Protein AF-I4EEL2-F1 (afdb_monomer)

Organism: NCBI:txid1129897

Secondary structure (DSSP, 8-state):
-PPTT------TTS--EEEEEEEEE-SSS-EEEEEEEEEEEETTEEEEEEEEEEEEEEE-SSEEEEEEEEEEEEE-SS-EEEEEEEEEEEEE---

Nearest PDB structures (foldseek):
  3e99-assembly1_A  TM=8.523E-01  e=1.163E+00  Burkholderia mallei ATCC 23344
  4u8u-assembly1_N  TM=6.399E-01  e=6.122E-01  Glossoscolex paulistus
  4v93-assembly1_C2  TM=5.560E-01  e=5.501E-01  Lumbricus terrestris
  4v93-assembly1_C1  TM=5.253E-01  e=7.998E-01  Lumbricus terrestris
  8uej-assembly1_IN  TM=3.357E-01  e=5.214E-01  Caulobacter phage phiCb5

Radius of gyration: 14.69 Å; Cα contacts (8 Å, |Δi|>4): 189; chains: 1; bounding box: 34×30×38 Å

Foldseek 3Di:
DPDPDPDPPQPPPKDWDWPDFDWDDPPLRDIDGQKTWIWTDDPQKIKIKIWHDWDWPDDDNQKTKTKTKIKIWMGRPPDIDIDIDIDIDMDGRDD

pLDDT: mean 79.25, std 17.38, range [25.98, 94.62]

Solvent-ac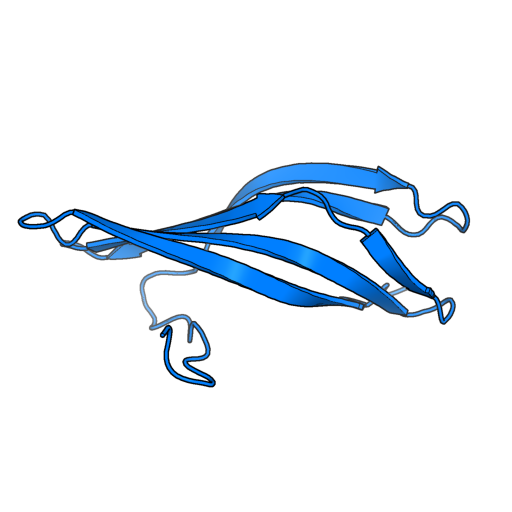cessible surface area (backbone atoms only — not comparable to full-atom values): 5654 Å² total; per-residue (Å²): 130,86,71,88,80,76,70,86,68,65,56,83,89,44,61,73,38,80,77,44,76,40,78,36,79,71,83,77,86,48,72,46,65,45,30,36,32,37,39,32,61,54,102,56,34,43,38,39,39,40,40,36,75,54,41,81,77,47,76,70,87,52,37,39,32,29,40,23,40,35,39,40,38,40,32,54,88,83,50,81,46,77,48,74,54,74,46,80,48,75,48,76,60,85,129

Structure (mmCIF, N/CA/C/O backbone):
data_AF-I4EEL2-F1
#
_entry.id   AF-I4EEL2-F1
#
loop_
_atom_site.group_PDB
_atom_site.id
_atom_site.type_symbol
_atom_site.label_atom_id
_atom_site.label_alt_id
_atom_site.label_comp_id
_atom_site.label_asym_id
_atom_site.label_entity_id
_atom_site.label_seq_id
_atom_site.pdbx_PDB_ins_code
_atom_site.Cartn_x
_atom_site.Cartn_y
_atom_site.Cartn_z
_atom_site.occupancy
_atom_site.B_iso_or_equiv
_atom_site.auth_seq_id
_atom_site.auth_comp_id
_atom_site.auth_asym_id
_atom_site.auth_atom_id
_atom_site.pdbx_PDB_model_num
ATOM 1 N N . MET A 1 1 ? -2.947 19.196 8.332 1.00 25.98 1 MET A N 1
ATOM 2 C CA . MET A 1 1 ? -1.549 18.923 7.938 1.00 25.98 1 MET A CA 1
ATOM 3 C C . MET A 1 1 ? -1.127 17.659 8.674 1.00 25.98 1 MET A C 1
ATOM 5 O O 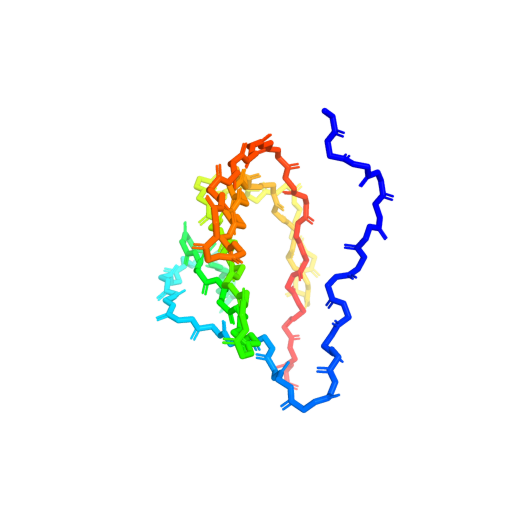. MET A 1 1 ? -0.985 17.718 9.887 1.00 25.98 1 MET A O 1
ATOM 9 N N . LEU A 1 2 ? -1.074 16.501 8.002 1.00 31.55 2 LEU A N 1
ATOM 10 C CA . LEU A 1 2 ? -0.621 15.261 8.646 1.00 31.55 2 LEU A CA 1
ATOM 11 C C . LEU A 1 2 ? 0.843 15.466 9.056 1.00 31.55 2 LEU A C 1
ATOM 13 O O . LEU A 1 2 ? 1.676 15.830 8.226 1.00 31.55 2 LEU A O 1
ATOM 17 N N . ALA A 1 3 ? 1.115 15.355 10.356 1.00 29.72 3 ALA A N 1
ATOM 18 C CA . ALA A 1 3 ? 2.429 15.590 10.931 1.00 29.72 3 ALA A CA 1
ATOM 19 C C . ALA A 1 3 ? 3.482 14.704 10.248 1.00 29.72 3 ALA A C 1
ATOM 21 O O . ALA A 1 3 ? 3.251 13.523 9.984 1.00 29.72 3 ALA A O 1
ATOM 22 N N . ARG A 1 4 ? 4.641 15.303 9.958 1.00 35.88 4 ARG A N 1
ATOM 23 C CA . ARG A 1 4 ? 5.828 14.620 9.440 1.00 35.88 4 ARG A CA 1
ATOM 24 C C . ARG A 1 4 ? 6.112 13.364 10.277 1.00 35.88 4 ARG A C 1
ATOM 26 O O . ARG A 1 4 ? 6.385 13.478 11.464 1.00 35.88 4 ARG A O 1
ATOM 33 N N . GLY A 1 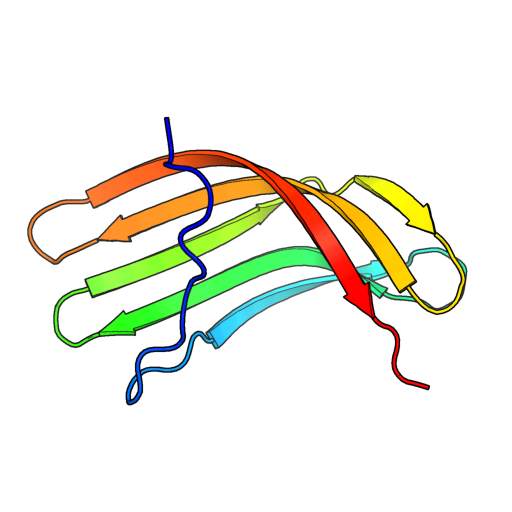5 ? 6.126 12.197 9.637 1.00 29.81 5 GLY A N 1
ATOM 34 C CA . GLY A 1 5 ? 6.954 11.077 10.090 1.00 29.81 5 GLY A CA 1
ATOM 35 C C . GLY A 1 5 ? 6.411 10.157 11.183 1.00 29.81 5 GLY A C 1
ATOM 36 O O . GLY A 1 5 ? 7.219 9.457 11.790 1.00 29.81 5 GLY A O 1
ATOM 37 N N . ASN A 1 6 ? 5.096 10.054 11.400 1.00 30.08 6 ASN A N 1
ATOM 38 C CA . ASN A 1 6 ? 4.582 8.893 12.133 1.00 30.08 6 ASN A CA 1
ATOM 39 C C . ASN A 1 6 ? 4.739 7.654 11.243 1.00 30.08 6 ASN A C 1
ATOM 41 O O . ASN A 1 6 ? 3.880 7.342 10.421 1.00 30.08 6 ASN A O 1
ATOM 45 N N . ARG A 1 7 ? 5.881 6.968 11.386 1.00 40.56 7 ARG A N 1
ATOM 46 C CA . ARG A 1 7 ? 6.026 5.573 10.969 1.00 40.56 7 ARG A CA 1
ATOM 47 C C . ARG A 1 7 ? 4.816 4.835 11.525 1.00 40.56 7 ARG A C 1
ATOM 49 O O . ARG A 1 7 ? 4.589 4.886 12.734 1.00 40.56 7 ARG A O 1
ATOM 56 N N . ILE A 1 8 ? 4.053 4.160 10.672 1.00 46.72 8 ILE A N 1
ATOM 57 C CA . ILE A 1 8 ? 3.082 3.174 11.143 1.00 46.72 8 ILE A CA 1
ATOM 58 C C . ILE A 1 8 ? 3.922 1.997 11.621 1.00 46.72 8 ILE A C 1
ATOM 60 O O . ILE A 1 8 ? 4.250 1.074 10.884 1.00 46.72 8 ILE A O 1
ATOM 64 N N . LEU A 1 9 ? 4.408 2.149 12.849 1.00 45.19 9 LEU A N 1
ATOM 65 C CA . LEU A 1 9 ? 5.008 1.100 13.636 1.00 45.19 9 LEU A CA 1
ATOM 66 C C . LEU A 1 9 ? 3.891 0.092 13.867 1.00 45.19 9 LEU A C 1
ATOM 68 O O . LEU A 1 9 ? 2.868 0.419 14.464 1.00 45.19 9 LEU A O 1
ATOM 72 N N . THR A 1 10 ? 4.084 -1.118 13.356 1.00 47.25 10 THR A N 1
ATOM 73 C CA . THR A 1 10 ? 3.341 -2.300 13.777 1.00 47.25 10 THR A CA 1
ATOM 74 C C . THR A 1 10 ? 3.497 -2.423 15.290 1.00 47.25 10 THR A C 1
ATOM 76 O O . THR A 1 10 ? 4.519 -2.908 15.779 1.00 47.25 10 THR A O 1
ATOM 79 N N . VAL A 1 11 ? 2.529 -1.913 16.049 1.00 49.34 11 VAL A N 1
ATOM 80 C CA . VAL A 1 11 ? 2.464 -2.158 17.487 1.00 49.34 11 VAL A CA 1
ATOM 81 C C . VAL A 1 11 ? 1.928 -3.575 17.639 1.00 49.34 11 VAL A C 1
ATOM 83 O O . VAL A 1 11 ? 0.758 -3.844 17.376 1.00 49.34 11 VAL A O 1
ATOM 86 N N . ASN A 1 12 ? 2.824 -4.494 17.992 1.00 53.19 12 ASN A N 1
ATOM 87 C CA . ASN A 1 12 ? 2.491 -5.859 18.388 1.00 53.19 12 ASN A CA 1
ATOM 88 C C . ASN A 1 12 ? 1.414 -5.782 19.498 1.00 53.19 12 ASN A C 1
ATOM 90 O O . ASN A 1 12 ? 1.650 -5.053 20.466 1.00 53.19 12 ASN A O 1
ATOM 94 N N . PRO A 1 13 ? 0.243 -6.443 19.380 1.00 58.28 13 PRO A N 1
ATOM 95 C CA . PRO A 1 13 ? -0.022 -7.655 18.597 1.00 58.28 13 PRO A CA 1
ATOM 96 C C . PRO A 1 13 ? -0.715 -7.480 17.235 1.00 58.28 13 PRO A C 1
ATOM 98 O O . PRO A 1 13 ? -0.904 -8.483 16.550 1.00 58.28 13 PRO A O 1
ATOM 101 N N . THR A 1 14 ? -1.090 -6.271 16.807 1.00 67.50 14 THR A N 1
ATOM 102 C CA . THR A 1 14 ? -1.846 -6.122 15.552 1.00 67.50 14 THR A CA 1
ATOM 103 C C . THR A 1 14 ? -0.936 -5.735 14.380 1.00 67.50 14 THR A C 1
ATOM 105 O O . THR A 1 14 ? -0.486 -4.583 14.311 1.00 67.50 14 THR A O 1
ATOM 108 N N . PRO A 1 15 ? -0.701 -6.636 13.407 1.00 70.44 15 PRO A N 1
ATOM 109 C CA . PRO A 1 15 ? 0.051 -6.305 12.206 1.00 70.44 15 PRO A CA 1
ATOM 110 C C . PRO A 1 15 ? -0.749 -5.389 11.270 1.00 70.44 15 PRO A C 1
ATOM 112 O O . PRO A 1 15 ? -1.973 -5.461 11.178 1.00 70.44 15 PRO A O 1
ATOM 115 N N . LEU A 1 16 ? -0.033 -4.538 10.536 1.00 80.12 16 LEU A N 1
ATOM 116 C CA . LEU A 1 16 ? -0.567 -3.876 9.349 1.00 80.12 16 LEU A CA 1
ATOM 117 C C . LEU A 1 16 ? -0.699 -4.931 8.243 1.00 80.12 16 LEU A C 1
ATOM 119 O O . LEU A 1 16 ? 0.268 -5.635 7.949 1.00 80.12 16 LEU A O 1
ATOM 123 N N . THR A 1 17 ? -1.878 -5.050 7.643 1.00 83.50 17 THR A N 1
ATOM 124 C CA . THR A 1 17 ? -2.179 -6.048 6.608 1.00 83.50 17 THR A CA 1
ATOM 125 C C . THR A 1 17 ? -2.419 -5.378 5.264 1.00 83.50 17 THR A C 1
ATOM 127 O O . THR A 1 17 ? -2.957 -4.277 5.210 1.00 83.50 17 THR A O 1
ATOM 130 N N . VAL A 1 18 ? -2.017 -6.029 4.172 1.00 86.00 18 VAL A N 1
ATOM 131 C CA . VAL A 1 18 ? -2.400 -5.609 2.817 1.00 86.00 18 VAL A CA 1
ATOM 132 C C . VAL A 1 18 ? -3.751 -6.246 2.514 1.00 86.00 18 VAL A C 1
ATOM 134 O O . VAL A 1 18 ? -3.829 -7.466 2.378 1.00 86.00 18 VAL A O 1
ATOM 137 N N . SER A 1 19 ? -4.809 -5.447 2.431 1.00 84.50 19 SER A N 1
ATOM 138 C CA . SER A 1 19 ? -6.171 -5.944 2.193 1.00 84.50 19 SER A CA 1
ATOM 139 C C . SER A 1 19 ? -6.556 -5.949 0.718 1.00 84.50 19 SER A C 1
ATOM 141 O O . SER A 1 19 ? -7.379 -6.759 0.294 1.00 84.50 19 SER A O 1
ATOM 143 N N . ALA A 1 20 ? -5.926 -5.093 -0.087 1.00 82.12 20 ALA A N 1
ATOM 144 C CA . ALA A 1 20 ? -6.064 -5.105 -1.534 1.00 82.12 20 ALA A CA 1
ATOM 145 C C . ALA A 1 20 ? -4.780 -4.619 -2.204 1.00 82.12 20 ALA A C 1
ATOM 147 O O . ALA A 1 20 ? -4.161 -3.652 -1.762 1.00 82.12 20 ALA A O 1
ATOM 148 N N . ILE A 1 21 ? -4.411 -5.254 -3.315 1.00 87.81 21 ILE A N 1
ATOM 149 C CA . ILE A 1 21 ? -3.346 -4.778 -4.193 1.00 87.81 21 ILE A CA 1
ATOM 150 C C . ILE A 1 21 ? -3.707 -5.062 -5.649 1.00 87.81 21 ILE A C 1
ATOM 152 O O . ILE A 1 21 ? -4.166 -6.149 -5.995 1.00 87.81 21 ILE A O 1
ATOM 156 N N . GLN A 1 22 ? -3.499 -4.070 -6.508 1.00 89.12 22 GLN A N 1
ATOM 157 C CA . GLN A 1 22 ? -3.531 -4.229 -7.954 1.00 89.12 22 GLN A CA 1
ATOM 158 C C . GLN A 1 22 ? -2.167 -3.836 -8.498 1.00 89.12 22 GLN A C 1
ATOM 160 O O . GLN A 1 22 ? -1.823 -2.657 -8.488 1.00 89.12 22 GLN A O 1
ATOM 165 N N . ASP A 1 23 ? -1.406 -4.795 -9.009 1.00 86.06 23 ASP A N 1
ATOM 166 C CA . ASP A 1 23 ? -0.085 -4.521 -9.569 1.00 86.06 23 ASP A CA 1
ATOM 167 C C . ASP A 1 23 ? -0.151 -3.836 -10.941 1.00 86.06 23 ASP A C 1
ATOM 169 O O . ASP A 1 23 ? -1.045 -4.076 -11.756 1.00 86.06 23 ASP A O 1
ATOM 173 N N . ARG A 1 24 ? 0.872 -3.030 -11.229 1.00 83.56 24 ARG A N 1
ATOM 174 C CA . ARG A 1 24 ? 1.207 -2.487 -12.547 1.00 83.56 24 ARG A CA 1
ATOM 175 C C . ARG A 1 24 ? 2.615 -2.917 -12.938 1.00 83.56 24 ARG A C 1
ATOM 177 O O . ARG A 1 24 ? 3.514 -2.986 -12.102 1.00 83.56 24 ARG A O 1
ATOM 184 N N . ALA A 1 25 ? 2.808 -3.193 -14.223 1.00 84.44 25 ALA A N 1
ATOM 185 C CA . ALA A 1 25 ? 4.124 -3.491 -14.772 1.00 84.44 25 ALA A CA 1
ATOM 186 C C . ALA A 1 25 ? 4.915 -2.194 -15.005 1.00 84.44 25 ALA A C 1
ATOM 188 O O . ALA A 1 25 ? 4.387 -1.244 -15.579 1.00 84.44 25 ALA A O 1
ATOM 189 N N . ALA A 1 26 ? 6.188 -2.177 -14.607 1.00 79.31 26 ALA A N 1
ATOM 190 C CA . ALA A 1 26 ? 7.114 -1.067 -14.854 1.00 79.31 26 ALA A CA 1
ATOM 191 C C . ALA A 1 26 ? 7.953 -1.234 -16.142 1.00 79.31 26 ALA A C 1
ATOM 193 O O . ALA A 1 26 ? 8.854 -0.440 -16.402 1.00 79.31 26 ALA A O 1
ATOM 194 N N . GLY A 1 27 ? 7.681 -2.269 -16.946 1.00 75.81 27 GLY A N 1
ATOM 195 C CA . GLY A 1 27 ? 8.333 -2.528 -18.240 1.00 75.81 27 GLY A CA 1
ATOM 196 C C . GLY A 1 27 ? 9.659 -3.303 -18.182 1.00 75.81 27 GLY A C 1
ATOM 197 O O . GLY A 1 27 ? 10.051 -3.891 -19.180 1.00 75.81 27 GLY A O 1
ATOM 198 N N . ASN A 1 28 ? 10.315 -3.384 -17.025 1.00 71.19 28 ASN A N 1
ATOM 199 C CA . ASN A 1 28 ? 11.597 -4.078 -16.803 1.00 71.19 28 ASN A CA 1
ATOM 200 C C . ASN A 1 28 ? 11.453 -5.383 -15.989 1.00 71.19 28 ASN A C 1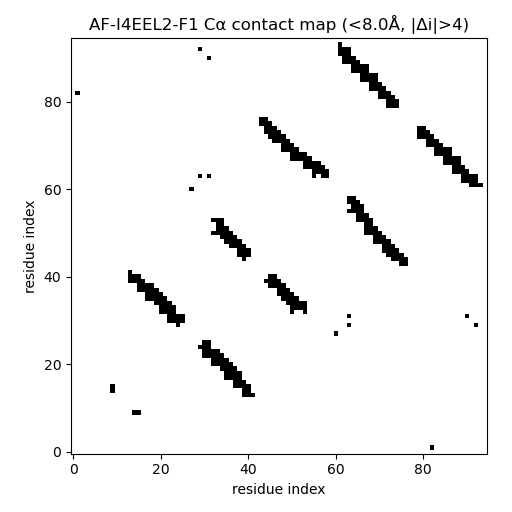
ATOM 202 O O . ASN A 1 28 ? 12.390 -5.806 -15.320 1.00 71.19 28 ASN A O 1
ATOM 206 N N . GLY A 1 29 ? 10.258 -5.977 -15.968 1.00 73.88 29 GLY A N 1
ATOM 207 C CA . GLY A 1 29 ? 9.931 -7.115 -15.099 1.00 73.88 29 GLY A CA 1
ATOM 208 C C . GLY A 1 29 ? 9.576 -6.732 -13.654 1.00 73.88 29 GLY A C 1
ATOM 209 O O . GLY A 1 29 ? 8.950 -7.530 -12.961 1.00 73.88 29 GLY A O 1
ATOM 210 N N . THR A 1 30 ? 9.868 -5.503 -13.210 1.00 76.50 30 THR A N 1
ATOM 211 C CA . THR A 1 30 ? 9.436 -5.005 -11.897 1.00 76.50 30 THR A CA 1
ATOM 212 C C . THR A 1 30 ? 7.933 -4.711 -11.894 1.00 76.50 30 THR A C 1
ATOM 214 O O . THR A 1 30 ? 7.375 -4.169 -12.857 1.00 76.50 30 THR A O 1
ATOM 217 N N . ARG A 1 31 ? 7.270 -5.049 -10.784 1.00 80.44 31 ARG A N 1
ATOM 218 C CA . ARG A 1 31 ? 5.878 -4.686 -10.502 1.00 80.44 31 ARG A CA 1
ATOM 219 C C . ARG A 1 31 ? 5.813 -3.668 -9.375 1.00 80.44 31 ARG A C 1
ATOM 221 O O . ARG A 1 31 ? 6.651 -3.679 -8.478 1.00 80.44 31 ARG A O 1
ATOM 228 N N . TYR A 1 32 ? 4.819 -2.794 -9.434 1.00 82.69 32 TYR A N 1
ATOM 229 C CA . TYR A 1 32 ? 4.537 -1.823 -8.384 1.00 82.69 32 TYR A CA 1
ATOM 230 C C . TYR A 1 32 ? 3.024 -1.702 -8.166 1.00 82.69 32 TYR A C 1
ATOM 232 O O . TYR A 1 32 ? 2.262 -1.950 -9.103 1.00 82.69 32 TYR A O 1
ATOM 240 N N . PRO A 1 33 ? 2.562 -1.311 -6.969 1.00 85.12 33 PRO A N 1
ATOM 241 C CA . PRO A 1 33 ? 1.135 -1.200 -6.705 1.00 85.12 33 PRO A CA 1
ATOM 242 C C . PRO A 1 33 ? 0.519 -0.055 -7.514 1.00 85.12 33 PRO A C 1
ATOM 244 O O . PRO A 1 33 ? 0.876 1.101 -7.314 1.00 85.12 33 PRO A O 1
ATOM 247 N N . GLY A 1 34 ? -0.408 -0.381 -8.415 1.00 84.69 34 GLY A N 1
ATOM 248 C CA . GLY A 1 34 ? -1.340 0.516 -9.107 1.00 84.69 34 GLY A CA 1
ATOM 249 C C . GLY A 1 34 ? -2.450 1.055 -8.206 1.00 84.69 34 GLY A C 1
ATOM 250 O O . GLY A 1 34 ? -2.887 2.195 -8.362 1.00 84.69 34 GLY A O 1
ATOM 251 N N . HIS A 1 35 ? -2.874 0.204 -7.277 1.00 89.69 35 HIS A N 1
ATOM 252 C CA . HIS A 1 35 ? -3.773 0.473 -6.161 1.00 89.69 35 HIS A CA 1
ATOM 253 C C . HIS A 1 35 ? -3.319 -0.399 -4.993 1.00 89.69 35 HIS A C 1
ATOM 255 O O . HIS A 1 35 ? -2.981 -1.564 -5.211 1.00 89.69 35 HIS A O 1
ATOM 261 N N . MET A 1 36 ? -3.293 0.141 -3.777 1.00 88.25 36 MET A N 1
ATOM 262 C CA . MET A 1 36 ? -2.998 -0.643 -2.576 1.00 88.25 36 MET A CA 1
ATOM 263 C C . MET A 1 36 ? -3.815 -0.139 -1.397 1.00 88.25 36 MET A C 1
ATOM 265 O O . MET A 1 36 ? -3.879 1.068 -1.169 1.00 88.25 36 MET A O 1
ATOM 269 N N . GLU A 1 37 ? -4.395 -1.060 -0.637 1.00 91.25 37 GLU A N 1
ATOM 270 C CA . GLU A 1 37 ? -5.039 -0.782 0.642 1.00 91.25 37 GLU A CA 1
ATOM 271 C C . GLU A 1 37 ? -4.297 -1.518 1.753 1.00 91.25 37 GLU A C 1
ATOM 273 O O . GLU A 1 37 ? -4.027 -2.718 1.657 1.00 91.25 37 GLU A O 1
ATOM 278 N N . LEU A 1 38 ? -3.928 -0.764 2.785 1.00 88.94 38 LEU A N 1
ATOM 279 C CA . LEU A 1 38 ? -3.313 -1.270 4.001 1.00 88.94 38 LEU A CA 1
ATOM 280 C C . LEU A 1 38 ? -4.278 -1.027 5.150 1.00 88.94 38 LEU A C 1
ATOM 282 O O . LEU A 1 38 ? -4.662 0.117 5.390 1.00 88.94 38 LEU A O 1
ATOM 286 N N . ASP A 1 39 ? -4.621 -2.083 5.870 1.00 89.00 39 ASP A N 1
ATOM 287 C CA . ASP A 1 39 ? -5.542 -2.030 6.993 1.00 89.00 39 ASP A CA 1
ATOM 288 C C . ASP A 1 39 ? -4.841 -2.462 8.282 1.00 89.00 39 ASP A C 1
ATOM 290 O O . ASP A 1 39 ? -4.120 -3.465 8.333 1.00 89.00 39 ASP A O 1
ATOM 294 N N . TRP A 1 40 ? -5.073 -1.704 9.347 1.00 88.31 40 TRP A N 1
ATOM 295 C CA . TRP A 1 40 ? -4.656 -2.020 10.707 1.00 88.31 40 TRP A CA 1
ATOM 296 C C . TRP A 1 40 ? -5.856 -1.934 11.647 1.00 88.31 40 TRP A C 1
ATOM 298 O O . TRP A 1 40 ? -6.628 -0.976 11.593 1.00 88.31 40 TRP A O 1
ATOM 308 N N . HIS A 1 41 ? -6.004 -2.942 12.504 1.00 84.62 41 HIS A N 1
ATOM 309 C CA . HIS A 1 41 ? -7.176 -3.140 13.355 1.00 84.62 41 HIS A CA 1
ATOM 310 C C . HIS A 1 41 ? -6.782 -3.438 14.807 1.00 84.62 41 HIS A C 1
ATOM 312 O O . HIS A 1 41 ? -6.438 -4.565 15.148 1.00 84.62 41 HIS A O 1
ATOM 318 N N . SER A 1 42 ? -6.860 -2.455 15.693 1.00 81.31 42 SER A N 1
ATOM 319 C CA . SER A 1 42 ? -6.878 -2.724 17.140 1.00 81.31 42 SER A CA 1
ATOM 320 C C . SER A 1 42 ? -8.311 -2.848 17.651 1.00 81.31 42 SER A C 1
ATOM 322 O O . SER A 1 42 ? -9.237 -2.435 16.953 1.00 81.31 42 SER A O 1
ATOM 324 N N . ASP A 1 43 ? -8.473 -3.335 18.882 1.00 80.44 43 ASP A N 1
ATOM 325 C CA . ASP A 1 43 ? -9.765 -3.559 19.548 1.00 80.44 43 ASP A CA 1
ATOM 326 C C . ASP A 1 43 ? -10.786 -2.429 19.334 1.00 80.44 43 ASP A C 1
ATOM 328 O O . ASP A 1 43 ? -11.948 -2.702 19.054 1.00 80.44 43 ASP A O 1
ATOM 332 N N . ASN A 1 44 ? -10.338 -1.168 19.372 1.00 82.44 44 ASN A N 1
ATOM 333 C CA . ASN A 1 44 ? -11.205 0.004 19.221 1.00 82.44 44 ASN A CA 1
ATOM 334 C C . ASN A 1 44 ? -10.779 0.939 18.083 1.00 82.44 44 ASN A C 1
ATOM 336 O O . ASN A 1 44 ? -11.226 2.079 18.045 1.00 82.44 44 ASN A O 1
ATOM 340 N N . LYS A 1 45 ? -9.862 0.534 17.193 1.00 83.06 45 LYS A N 1
ATOM 341 C CA . LYS A 1 45 ? -9.411 1.423 16.107 1.00 83.06 45 LYS A CA 1
ATOM 342 C C . LYS A 1 45 ? -9.170 0.682 14.813 1.00 83.06 45 LYS A C 1
ATOM 344 O O . LYS A 1 45 ? -8.412 -0.285 14.792 1.00 83.06 45 LYS A O 1
ATOM 349 N N . LYS A 1 46 ? -9.708 1.224 13.726 1.00 88.75 46 LYS A N 1
ATOM 350 C CA . LYS A 1 46 ? -9.396 0.837 12.357 1.00 88.75 46 LYS A CA 1
ATOM 351 C C . LYS A 1 46 ? -8.654 1.972 11.661 1.00 88.75 46 LYS A C 1
ATOM 353 O O . LYS A 1 46 ? -9.119 3.107 11.612 1.00 88.75 46 LYS A O 1
ATOM 358 N N . VAL A 1 47 ? -7.503 1.655 11.087 1.00 88.75 47 VAL A N 1
ATOM 359 C CA . VAL A 1 47 ? -6.741 2.561 10.229 1.00 88.75 47 VAL A CA 1
ATOM 360 C C . VAL A 1 47 ? -6.672 1.941 8.847 1.00 88.75 47 VAL A C 1
ATOM 362 O O . VAL A 1 47 ? -6.212 0.814 8.710 1.00 88.75 47 VAL A O 1
ATOM 365 N N . GLN A 1 48 ? -7.106 2.687 7.838 1.00 91.81 48 GLN A N 1
ATOM 366 C CA . GLN A 1 48 ? -6.978 2.315 6.437 1.00 91.81 48 GLN A CA 1
ATOM 367 C C . GLN A 1 48 ? -6.106 3.338 5.714 1.00 91.81 48 GLN A C 1
ATOM 369 O O . GLN A 1 48 ? -6.319 4.547 5.823 1.00 91.81 48 GLN A O 1
ATOM 374 N N . ILE A 1 49 ? -5.148 2.848 4.938 1.00 90.88 49 ILE A N 1
ATOM 375 C CA . ILE A 1 49 ? -4.331 3.643 4.029 1.00 90.88 49 ILE A CA 1
ATOM 376 C C . ILE A 1 49 ? -4.627 3.168 2.623 1.00 90.88 49 ILE A C 1
ATOM 378 O O . ILE A 1 49 ? -4.464 1.989 2.328 1.00 90.88 49 ILE A O 1
ATOM 382 N N . ARG A 1 50 ? -4.999 4.088 1.743 1.00 92.75 50 ARG A N 1
ATOM 383 C CA . ARG A 1 50 ? -5.199 3.806 0.328 1.00 92.75 50 ARG A CA 1
ATOM 384 C C . ARG A 1 50 ? -4.181 4.562 -0.506 1.00 92.75 50 ARG A C 1
ATOM 386 O O . ARG A 1 50 ? -4.023 5.770 -0.344 1.00 92.75 50 ARG A O 1
ATOM 393 N N . LEU A 1 51 ? -3.544 3.853 -1.432 1.00 91.62 51 LEU A N 1
ATOM 394 C CA . LEU A 1 51 ? -2.641 4.403 -2.437 1.00 91.62 51 LEU A CA 1
ATOM 395 C C . LEU A 1 51 ? -3.281 4.307 -3.810 1.00 91.62 51 LEU A C 1
ATOM 397 O O . LEU A 1 51 ? -3.710 3.231 -4.218 1.00 91.62 51 LEU A O 1
ATOM 401 N N . THR A 1 52 ? -3.313 5.425 -4.528 1.00 93.56 52 THR A N 1
ATOM 402 C CA . THR A 1 52 ? -3.882 5.509 -5.881 1.00 93.56 52 THR A CA 1
ATOM 403 C C . THR A 1 52 ? -3.021 6.381 -6.786 1.00 93.56 52 THR A C 1
ATOM 405 O O . THR A 1 52 ? -2.113 7.077 -6.330 1.00 93.56 52 THR A O 1
ATOM 408 N N . ASN A 1 53 ? -3.293 6.316 -8.091 1.00 92.31 53 ASN A N 1
ATOM 409 C CA . ASN A 1 53 ? -2.644 7.128 -9.126 1.00 92.31 53 ASN A CA 1
ATOM 410 C C . ASN A 1 53 ? -1.104 7.165 -9.045 1.00 92.31 53 ASN A C 1
ATOM 412 O O . ASN A 1 53 ? -0.509 8.244 -9.085 1.00 92.31 53 ASN A O 1
ATOM 416 N N . PRO A 1 54 ? -0.428 6.011 -8.925 1.00 91.50 54 PRO A N 1
ATOM 417 C CA . PRO A 1 54 ? 1.020 5.983 -8.820 1.00 91.50 54 PRO A CA 1
ATOM 418 C C . PRO A 1 54 ? 1.674 6.382 -10.148 1.00 91.50 54 PRO A C 1
ATOM 420 O O . PRO A 1 54 ? 1.318 5.870 -11.215 1.00 91.50 54 PRO A O 1
ATOM 423 N N . ALA A 1 55 ? 2.678 7.249 -10.063 1.00 91.25 55 ALA A N 1
ATOM 424 C CA . ALA A 1 55 ? 3.533 7.666 -11.165 1.00 91.25 55 ALA A CA 1
ATOM 425 C C . ALA A 1 55 ? 4.992 7.349 -10.828 1.00 91.25 55 ALA A C 1
ATOM 427 O O . ALA A 1 55 ? 5.511 7.801 -9.804 1.00 91.25 55 ALA A O 1
ATOM 428 N N . ILE A 1 56 ? 5.656 6.570 -11.685 1.00 90.12 56 ILE A N 1
ATOM 429 C CA . ILE A 1 56 ? 7.083 6.271 -11.539 1.00 90.12 56 ILE A CA 1
ATOM 430 C C . ILE A 1 56 ? 7.854 7.580 -11.691 1.00 90.12 56 ILE A C 1
ATOM 432 O O . ILE A 1 56 ? 7.708 8.274 -12.695 1.00 90.12 56 ILE A O 1
ATOM 436 N N . ILE A 1 57 ? 8.679 7.902 -10.700 1.00 92.62 57 ILE A N 1
ATOM 437 C CA . ILE A 1 57 ? 9.557 9.078 -10.738 1.00 92.62 57 IL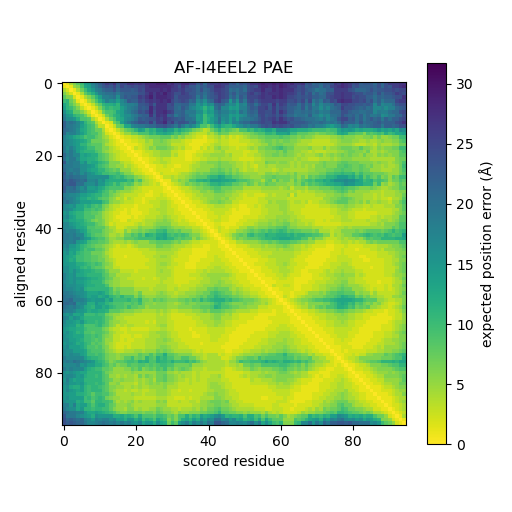E A CA 1
ATOM 438 C C . ILE A 1 57 ? 11.027 8.692 -10.886 1.00 92.62 57 ILE A C 1
ATOM 440 O O . ILE A 1 57 ? 11.828 9.530 -11.287 1.00 92.62 57 ILE A O 1
ATOM 444 N N . ALA A 1 58 ? 11.386 7.437 -10.593 1.00 88.31 58 ALA A N 1
ATOM 445 C CA . ALA A 1 58 ? 12.705 6.899 -10.894 1.00 88.31 58 ALA A CA 1
ATOM 446 C C . ALA A 1 58 ? 12.710 5.359 -10.921 1.00 88.31 58 ALA A C 1
ATOM 448 O O . ALA A 1 58 ? 11.997 4.712 -10.151 1.00 88.31 58 ALA A O 1
ATOM 449 N N . ASN A 1 59 ? 13.540 4.777 -11.789 1.00 86.38 59 ASN A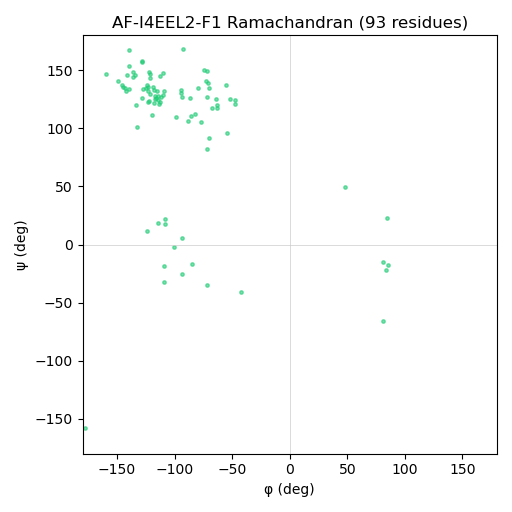 N 1
ATOM 450 C CA . ASN A 1 59 ? 13.753 3.335 -11.908 1.00 86.38 59 ASN A CA 1
ATOM 451 C C . ASN A 1 59 ? 15.260 3.057 -11.979 1.00 86.38 59 ASN A C 1
ATOM 453 O O . ASN A 1 59 ? 15.934 3.550 -12.881 1.00 86.38 59 ASN A O 1
ATOM 457 N N . PHE A 1 60 ? 15.773 2.284 -11.024 1.00 83.69 60 PHE A N 1
ATOM 458 C CA . PHE A 1 60 ? 17.199 1.981 -10.874 1.00 83.69 60 PHE A CA 1
ATOM 459 C C . PHE A 1 60 ? 17.507 0.493 -11.097 1.00 83.69 60 PHE A C 1
ATOM 461 O O . PHE A 1 60 ? 18.543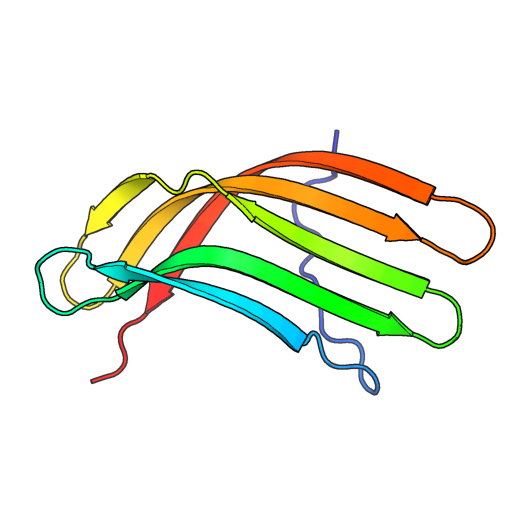 -0.002 -10.662 1.00 83.69 60 PHE A O 1
ATOM 468 N N . GLY A 1 61 ? 16.601 -0.248 -11.741 1.00 80.75 61 GLY A N 1
ATOM 469 C CA . GLY A 1 61 ? 16.739 -1.686 -11.974 1.00 80.75 61 GLY A CA 1
ATOM 470 C C . GLY A 1 61 ? 16.348 -2.517 -10.752 1.00 80.75 61 GLY A C 1
ATOM 471 O O . GLY A 1 61 ? 15.345 -3.221 -10.798 1.00 80.75 61 GLY A O 1
ATOM 472 N N . THR A 1 62 ? 17.097 -2.410 -9.651 1.00 79.56 62 THR A N 1
ATOM 473 C CA . THR A 1 62 ? 16.843 -3.164 -8.404 1.00 79.56 62 THR A CA 1
ATOM 474 C C . THR A 1 62 ? 15.827 -2.491 -7.483 1.00 79.56 62 THR A C 1
ATOM 476 O O . THR A 1 62 ? 15.275 -3.125 -6.585 1.00 79.56 62 THR A O 1
ATOM 479 N N . TYR A 1 63 ? 15.553 -1.206 -7.702 1.00 83.25 63 TYR A N 1
ATOM 480 C CA . TYR A 1 63 ? 14.569 -0.450 -6.938 1.00 83.25 63 TYR A CA 1
ATOM 481 C C . TYR A 1 63 ? 13.789 0.509 -7.842 1.00 83.25 63 TYR A C 1
ATOM 483 O O . TYR A 1 63 ? 14.322 1.071 -8.807 1.00 83.25 63 TYR A O 1
ATOM 491 N N . LEU A 1 64 ? 12.514 0.698 -7.507 1.00 85.12 64 LEU A N 1
ATOM 492 C CA . LEU A 1 64 ? 11.598 1.609 -8.183 1.00 85.12 64 LEU A CA 1
ATOM 493 C C . LEU A 1 64 ? 11.027 2.615 -7.180 1.00 85.12 64 LEU A C 1
ATOM 495 O O . LEU A 1 64 ? 10.551 2.233 -6.109 1.00 85.12 64 LEU A O 1
ATOM 499 N N . ARG A 1 65 ? 11.047 3.902 -7.549 1.00 89.62 65 ARG A N 1
ATOM 500 C CA . ARG A 1 65 ? 10.429 4.997 -6.791 1.00 89.62 65 ARG A CA 1
ATOM 501 C C . ARG A 1 65 ? 9.207 5.527 -7.523 1.00 89.62 65 ARG A C 1
ATOM 503 O O . ARG A 1 65 ? 9.289 5.864 -8.708 1.00 89.62 65 ARG A O 1
ATOM 510 N N . PHE A 1 66 ? 8.100 5.682 -6.810 1.00 88.62 66 PHE A N 1
ATOM 511 C CA . PHE A 1 66 ? 6.881 6.269 -7.359 1.00 88.62 66 PHE A CA 1
ATOM 512 C C . PHE A 1 66 ? 6.237 7.262 -6.394 1.00 88.62 66 PHE A C 1
ATOM 514 O O . PHE A 1 66 ? 6.332 7.134 -5.176 1.00 88.62 66 PHE A O 1
ATOM 521 N N . LEU A 1 67 ? 5.588 8.274 -6.962 1.00 92.44 67 LEU A N 1
ATOM 522 C CA . LEU A 1 67 ? 4.720 9.202 -6.248 1.00 92.44 67 LEU A CA 1
ATOM 523 C C . LEU A 1 67 ? 3.283 8.692 -6.365 1.00 92.44 67 LEU A C 1
ATOM 525 O O . LEU A 1 67 ? 2.858 8.371 -7.471 1.00 92.44 67 LEU A O 1
ATOM 529 N N . SER A 1 68 ? 2.532 8.639 -5.268 1.00 92.50 68 SER A N 1
ATOM 530 C CA . SER A 1 68 ? 1.113 8.267 -5.280 1.00 92.50 68 SER A CA 1
ATOM 531 C C . SER A 1 68 ? 0.263 9.300 -4.550 1.00 92.50 68 SER A C 1
ATOM 533 O O . SER A 1 68 ? 0.750 10.015 -3.668 1.00 92.50 68 SER A O 1
ATOM 535 N N . ASP A 1 69 ? -1.024 9.337 -4.880 1.00 94.62 69 ASP A N 1
ATOM 536 C CA . ASP A 1 69 ? -2.025 9.910 -3.989 1.00 94.62 69 ASP A CA 1
ATOM 537 C C . ASP A 1 69 ? -2.203 8.963 -2.794 1.00 94.62 69 ASP A C 1
ATOM 539 O O . ASP A 1 69 ? -2.179 7.737 -2.953 1.00 94.62 69 ASP A O 1
ATOM 543 N N . ILE A 1 70 ? -2.328 9.528 -1.595 1.00 93.00 70 ILE A N 1
ATOM 544 C CA . ILE A 1 70 ? -2.571 8.788 -0.356 1.00 93.00 70 ILE A CA 1
ATOM 545 C C . ILE A 1 70 ? -3.837 9.310 0.312 1.00 93.00 70 ILE A C 1
ATOM 547 O O . ILE A 1 70 ? -4.034 10.519 0.438 1.00 93.00 70 ILE A O 1
ATOM 551 N N . GLU A 1 71 ? -4.668 8.388 0.775 1.00 93.81 71 GLU A N 1
ATOM 552 C CA . GLU A 1 71 ? -5.795 8.660 1.656 1.00 93.81 71 GLU A CA 1
ATOM 553 C C . GLU A 1 71 ? -5.616 7.848 2.941 1.00 93.81 71 GLU A C 1
ATOM 555 O O . GLU A 1 71 ? -5.358 6.649 2.895 1.00 93.81 71 GLU A O 1
ATOM 560 N N . LEU A 1 72 ? -5.728 8.514 4.085 1.00 91.00 72 LEU A N 1
ATOM 561 C CA . LEU A 1 72 ? -5.687 7.922 5.414 1.00 91.00 72 LEU A CA 1
ATOM 562 C C . LEU A 1 72 ? -7.071 8.064 6.038 1.00 91.00 72 LEU A C 1
ATOM 564 O O . LEU A 1 72 ? -7.564 9.182 6.197 1.00 91.00 72 LEU A O 1
ATOM 568 N N . ARG A 1 73 ? -7.671 6.945 6.427 1.00 92.12 73 ARG A N 1
ATOM 569 C CA . ARG A 1 73 ? -8.913 6.897 7.200 1.00 92.12 73 ARG A CA 1
ATOM 570 C C . ARG A 1 73 ? -8.605 6.308 8.566 1.00 92.12 73 ARG A C 1
ATOM 572 O O . ARG A 1 73 ? -7.996 5.246 8.651 1.00 92.12 73 ARG A O 1
ATOM 579 N N . VAL A 1 74 ? -9.008 7.003 9.619 1.00 90.00 74 VAL A N 1
ATOM 580 C CA . VAL A 1 74 ? -8.898 6.542 11.003 1.00 90.00 74 VAL 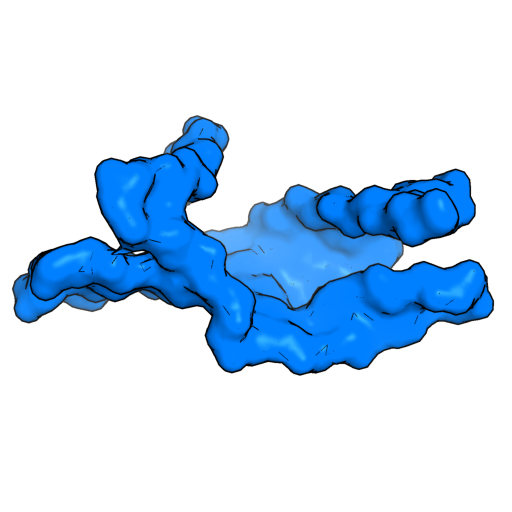A CA 1
ATOM 581 C C . VAL A 1 74 ? -10.291 6.559 11.602 1.00 90.00 74 VAL A C 1
ATOM 583 O O . VAL A 1 74 ? -10.942 7.602 11.612 1.00 90.00 74 VAL A O 1
ATOM 586 N N . ASP A 1 75 ? -10.723 5.405 12.075 1.00 90.19 75 ASP A N 1
ATOM 587 C CA . ASP A 1 75 ? -11.960 5.197 12.811 1.00 90.19 75 ASP A CA 1
ATOM 588 C C . ASP A 1 75 ? -11.586 4.681 14.202 1.00 90.19 75 ASP A C 1
ATOM 590 O O . ASP A 1 75 ? -10.871 3.684 14.308 1.00 90.19 75 ASP A O 1
ATOM 594 N N . ASP A 1 76 ? -11.989 5.386 15.256 1.00 86.44 76 ASP A N 1
ATOM 595 C CA . ASP A 1 76 ? -11.752 5.000 16.652 1.00 86.44 76 ASP A CA 1
ATOM 596 C C . ASP A 1 76 ? -13.022 4.525 17.380 1.00 86.44 76 ASP A C 1
ATOM 598 O O . ASP A 1 76 ? -13.053 4.478 18.610 1.00 86.44 76 ASP A O 1
ATOM 602 N N . GLY A 1 77 ? -14.068 4.169 16.625 1.00 84.50 77 GLY A N 1
ATOM 603 C CA . GLY A 1 77 ? -15.355 3.706 17.144 1.00 84.50 77 GLY A CA 1
ATOM 604 C C . GLY A 1 77 ? -16.313 4.835 17.528 1.00 84.50 77 GLY A C 1
ATOM 605 O O . GLY A 1 77 ? -17.526 4.629 17.520 1.00 84.50 77 GLY A O 1
ATOM 606 N N . GLU A 1 78 ? -15.799 6.037 17.800 1.00 87.06 78 GLU A N 1
ATOM 607 C CA . GLU A 1 78 ? -16.601 7.230 18.101 1.00 87.06 78 GLU A CA 1
ATOM 608 C C . GLU A 1 78 ? -16.547 8.256 16.965 1.00 87.06 78 GLU A C 1
ATOM 610 O O . GLU A 1 78 ? -17.513 8.984 16.717 1.00 87.06 78 GLU A O 1
ATOM 615 N N . ARG A 1 79 ? -15.414 8.324 16.258 1.00 84.06 79 ARG A N 1
ATOM 616 C CA . ARG A 1 79 ? -15.143 9.336 15.246 1.00 84.06 79 ARG A CA 1
ATOM 617 C C . ARG A 1 79 ? -14.429 8.757 14.031 1.00 84.06 79 ARG A C 1
ATOM 619 O O . ARG A 1 79 ? -13.369 8.145 14.118 1.00 84.06 79 ARG A O 1
ATOM 626 N N . LEU A 1 80 ? -14.940 9.137 12.860 1.00 89.44 80 LEU A N 1
ATOM 627 C CA . LEU A 1 80 ? -14.250 8.963 11.588 1.00 89.44 80 LEU A CA 1
ATOM 628 C C . LEU A 1 80 ? -13.460 10.228 11.230 1.00 89.44 80 LEU A C 1
ATOM 630 O O . LEU A 1 80 ? -14.006 11.332 11.174 1.00 89.44 80 LEU A O 1
ATOM 634 N N . SER A 1 81 ? -12.170 10.063 10.951 1.00 90.75 81 SER A N 1
ATOM 635 C CA . SER A 1 81 ? -11.290 11.121 10.451 1.00 90.75 81 SER A CA 1
ATOM 636 C C . SER A 1 81 ? -10.617 10.693 9.153 1.00 90.75 81 SER A C 1
ATOM 638 O O . SER A 1 81 ? -10.081 9.591 9.049 1.00 90.75 81 SER A O 1
ATOM 640 N N . THR A 1 82 ? -10.605 11.588 8.165 1.00 91.75 82 THR A N 1
ATOM 641 C CA . THR A 1 82 ? -9.986 11.349 6.856 1.00 91.75 82 THR A CA 1
ATOM 642 C C . THR A 1 82 ? -8.956 12.423 6.534 1.00 91.75 82 THR A C 1
ATOM 644 O O . THR A 1 82 ? -9.207 13.611 6.739 1.00 91.75 82 THR A O 1
ATOM 647 N N . GLY A 1 83 ? -7.810 12.023 5.990 1.00 91.06 83 GLY A N 1
ATOM 648 C CA . GLY A 1 83 ? -6.789 12.924 5.464 1.00 91.06 83 GLY A CA 1
ATOM 649 C C . GLY A 1 83 ? -6.297 12.449 4.105 1.00 91.06 83 GLY A C 1
ATOM 650 O O . GLY A 1 83 ? -6.208 11.249 3.868 1.00 91.06 83 GLY A O 1
ATOM 651 N N . SER A 1 84 ? -5.961 13.379 3.217 1.00 94.00 84 SER A N 1
ATOM 652 C CA . SER A 1 84 ? -5.406 13.069 1.900 1.00 94.00 84 SER A CA 1
ATOM 653 C C . SER A 1 84 ? -4.122 13.848 1.633 1.00 94.00 84 SER A C 1
ATOM 655 O O . SER A 1 84 ? -3.838 14.871 2.264 1.00 94.00 84 SER A O 1
ATOM 657 N N . GLY A 1 85 ? -3.310 13.334 0.716 1.00 93.00 85 GLY A N 1
ATOM 658 C CA . GLY A 1 85 ? -2.066 13.967 0.312 1.00 93.00 85 GLY A CA 1
ATOM 659 C C . GLY A 1 85 ? -1.358 13.196 -0.789 1.00 93.00 85 GLY A C 1
ATOM 660 O O . GLY A 1 85 ? -1.961 12.399 -1.504 1.00 93.00 85 GLY A O 1
ATOM 661 N N . LYS A 1 86 ? -0.051 13.424 -0.896 1.00 91.50 86 LYS A N 1
ATOM 662 C CA . LYS A 1 86 ? 0.838 12.657 -1.768 1.00 91.50 86 LYS A CA 1
ATOM 663 C C . LYS A 1 86 ? 1.948 12.020 -0.944 1.00 91.50 86 LYS A C 1
ATOM 665 O O . LYS A 1 86 ? 2.400 12.614 0.035 1.00 91.50 86 LYS A O 1
ATOM 670 N N . ALA A 1 87 ? 2.392 10.837 -1.347 1.00 86.94 87 ALA A N 1
ATOM 671 C CA . ALA A 1 87 ? 3.475 10.110 -0.696 1.00 86.94 87 ALA A CA 1
ATOM 672 C C . ALA A 1 87 ? 4.439 9.531 -1.735 1.00 86.94 87 ALA A C 1
ATOM 674 O O . ALA A 1 87 ? 4.031 9.129 -2.825 1.00 86.94 87 ALA A O 1
ATOM 675 N N . ILE A 1 88 ? 5.726 9.515 -1.389 1.00 88.56 88 ILE A N 1
ATOM 676 C CA . ILE A 1 88 ? 6.766 8.847 -2.172 1.00 88.56 88 ILE A CA 1
ATOM 677 C C . ILE A 1 88 ? 6.956 7.452 -1.588 1.00 88.56 88 ILE A C 1
ATOM 679 O O . ILE A 1 88 ? 7.131 7.307 -0.379 1.00 88.56 88 ILE A O 1
ATOM 683 N N . TRP A 1 89 ? 6.943 6.456 -2.464 1.00 85.25 89 TRP A N 1
ATOM 684 C CA . TRP A 1 89 ? 7.093 5.048 -2.133 1.00 85.25 89 TRP A CA 1
ATOM 685 C C . TRP A 1 89 ? 8.275 4.455 -2.871 1.00 85.25 89 TRP A C 1
ATOM 687 O O . TRP A 1 89 ? 8.595 4.847 -3.997 1.00 85.25 89 TRP A O 1
ATOM 697 N N . GLU A 1 90 ? 8.899 3.482 -2.225 1.00 85.94 90 GLU A N 1
ATOM 698 C CA . GLU A 1 90 ? 10.038 2.751 -2.753 1.00 85.94 90 GLU A CA 1
ATOM 699 C C . GLU A 1 90 ? 9.736 1.265 -2.645 1.00 85.94 90 GLU A C 1
ATOM 701 O O . GLU A 1 90 ? 9.378 0.771 -1.576 1.00 85.94 90 GLU A O 1
ATOM 706 N N . VAL A 1 91 ? 9.856 0.561 -3.767 1.00 78.62 91 VAL A N 1
ATOM 707 C CA . VAL A 1 91 ? 9.743 -0.895 -3.814 1.00 78.62 91 VAL A CA 1
ATOM 708 C C . VAL A 1 91 ? 11.106 -1.445 -4.188 1.00 78.62 91 VAL A C 1
ATOM 710 O O . VAL A 1 91 ? 11.663 -1.104 -5.235 1.00 78.62 91 VAL A O 1
ATOM 713 N N . LEU A 1 92 ? 11.641 -2.278 -3.299 1.00 79.75 92 LEU A N 1
ATOM 714 C CA . LEU A 1 92 ? 12.855 -3.044 -3.529 1.00 79.75 92 LEU A CA 1
ATOM 715 C C . LEU A 1 92 ? 12.482 -4.354 -4.222 1.00 79.75 92 LEU A C 1
ATOM 717 O O . LEU A 1 92 ? 11.648 -5.110 -3.723 1.00 79.75 92 LEU A O 1
ATOM 721 N N . HIS A 1 93 ? 13.110 -4.626 -5.359 1.00 67.56 93 HIS A N 1
ATOM 722 C CA . HIS A 1 93 ? 13.034 -5.925 -6.005 1.00 67.56 93 HIS A CA 1
ATOM 723 C C . HIS A 1 93 ? 14.150 -6.807 -5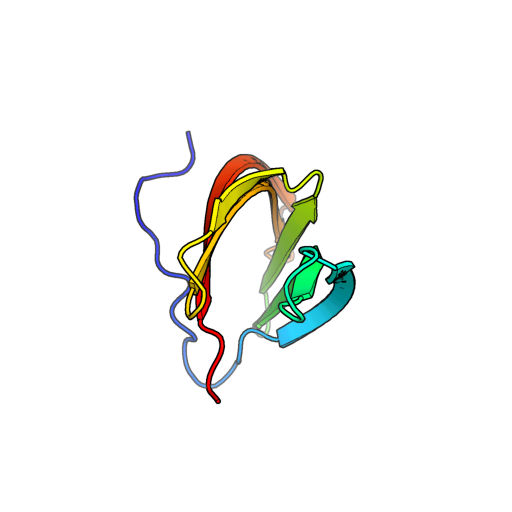.436 1.00 67.56 93 HIS A C 1
ATOM 725 O O . HIS A 1 93 ? 15.325 -6.588 -5.727 1.00 67.56 93 HIS A O 1
ATOM 731 N N . LEU A 1 94 ? 13.787 -7.766 -4.583 1.00 58.16 94 LEU A N 1
ATOM 732 C CA . LEU A 1 94 ? 14.709 -8.803 -4.124 1.00 58.16 94 LEU A CA 1
ATOM 733 C C . LEU A 1 94 ? 14.749 -9.897 -5.197 1.00 58.16 94 LEU A C 1
ATOM 735 O O . LEU A 1 94 ? 13.730 -10.544 -5.441 1.00 58.16 94 LEU A O 1
ATOM 739 N N . THR A 1 95 ? 15.893 -10.028 -5.868 1.00 58.25 95 THR A N 1
ATOM 740 C CA . THR A 1 95 ? 16.208 -11.135 -6.787 1.00 58.25 95 THR A CA 1
ATOM 741 C C . THR A 1 95 ? 16.522 -12.410 -6.030 1.00 58.25 95 THR A C 1
ATOM 743 O O . THR A 1 95 ? 17.237 -12.288 -5.008 1.00 58.25 95 THR A O 1
#

Sequence (95 aa):
MLARGNRILTVNPTPLTVSAIQDRAAGNGTRYPGHMELDWHSDNKKVQIRLTNPAIIANFGTYLRFLSDIELRVDDGERLSTGSGKAIWEVLHLT

Mean predicted aligned error: 7.8 Å